Protein AF-A0A815X071-F1 (afdb_monomer_lite)

Foldseek 3Di:
DPLQVLLVVLVVLLVVLVVVQVVVVVVCVVVVHDCDDDDPVSVVSNVVSVVSNVSSVVPVVPDDDDPDVVVVVVPDDPVRVPDDVVVD

Organism: Adineta ricciae (NCBI:txid249248)

Radius of gyration: 25.49 Å; chains: 1; bounding box: 65×22×61 Å

Structure (mmCIF, N/CA/C/O backbone):
data_AF-A0A815X071-F1
#
_entry.id   AF-A0A815X071-F1
#
loop_
_atom_site.group_PDB
_atom_site.id
_atom_site.type_symbol
_atom_site.label_atom_id
_atom_site.label_alt_id
_atom_site.label_comp_id
_atom_site.label_asym_id
_atom_site.label_entity_id
_atom_site.label_seq_id
_atom_site.pdbx_PDB_ins_code
_atom_site.Cartn_x
_atom_site.Cartn_y
_atom_site.Cartn_z
_atom_site.occupancy
_atom_site.B_iso_or_equiv
_atom_site.auth_seq_id
_atom_site.auth_comp_id
_atom_site.auth_asym_id
_atom_site.auth_atom_id
_atom_site.pdbx_PDB_model_num
ATOM 1 N N . MET A 1 1 ? 7.913 9.044 -13.032 1.00 54.03 1 MET A N 1
ATOM 2 C CA . MET A 1 1 ? 7.285 9.711 -11.866 1.00 54.03 1 MET A CA 1
ATOM 3 C C . MET A 1 1 ? 6.086 8.930 -11.314 1.00 54.03 1 MET A C 1
ATOM 5 O O . MET A 1 1 ? 6.054 8.700 -10.115 1.00 54.03 1 MET A O 1
ATOM 9 N N . GLY A 1 2 ? 5.141 8.470 -12.152 1.00 66.62 2 GLY A N 1
ATOM 10 C CA . GLY A 1 2 ? 3.875 7.862 -11.689 1.00 66.62 2 GLY A CA 1
ATOM 11 C C . GLY A 1 2 ? 3.979 6.566 -10.867 1.00 66.62 2 GLY A C 1
ATOM 12 O O . GLY A 1 2 ? 3.181 6.355 -9.965 1.00 66.62 2 GLY A O 1
ATOM 13 N N . GLN A 1 3 ? 5.001 5.739 -11.100 1.00 69.81 3 GLN A N 1
ATOM 14 C CA . GLN A 1 3 ? 5.159 4.427 -10.441 1.00 69.81 3 GLN A CA 1
ATOM 15 C C . GLN A 1 3 ? 5.356 4.533 -8.920 1.00 69.81 3 GLN A C 1
ATOM 17 O O . GLN A 1 3 ? 4.884 3.694 -8.161 1.00 69.81 3 GLN A O 1
ATOM 22 N N . LYS A 1 4 ? 6.014 5.606 -8.460 1.00 80.25 4 LYS A N 1
ATOM 23 C CA . LYS A 1 4 ? 6.263 5.853 -7.032 1.00 80.25 4 LYS A CA 1
ATOM 24 C C . LYS A 1 4 ? 5.006 6.339 -6.302 1.00 80.25 4 LYS A C 1
ATOM 26 O O . LYS A 1 4 ? 4.870 6.108 -5.108 1.00 80.25 4 LYS A O 1
ATOM 31 N N . ILE A 1 5 ? 4.084 6.987 -7.021 1.00 86.62 5 ILE A N 1
ATOM 32 C CA . ILE A 1 5 ? 2.856 7.557 -6.451 1.00 86.62 5 ILE A CA 1
ATOM 33 C C . ILE A 1 5 ? 1.942 6.438 -5.954 1.00 86.62 5 ILE A C 1
ATOM 35 O O . ILE A 1 5 ? 1.423 6.533 -4.849 1.00 86.62 5 ILE A O 1
ATOM 39 N N . LEU A 1 6 ? 1.809 5.349 -6.720 1.00 87.44 6 LEU A N 1
ATOM 40 C CA . LEU A 1 6 ? 0.973 4.212 -6.331 1.00 87.44 6 LEU A CA 1
ATOM 41 C C . LEU A 1 6 ? 1.445 3.572 -5.017 1.00 87.44 6 LEU A C 1
ATOM 43 O O . LEU A 1 6 ? 0.629 3.278 -4.150 1.00 87.44 6 LEU A O 1
ATOM 47 N N . LEU A 1 7 ? 2.762 3.416 -4.849 1.00 89.88 7 LEU A N 1
ATOM 48 C CA . LEU A 1 7 ? 3.356 2.892 -3.619 1.00 89.88 7 LEU A CA 1
ATOM 49 C C . LEU A 1 7 ? 3.079 3.812 -2.419 1.00 89.88 7 LEU A C 1
ATOM 51 O O . LEU A 1 7 ? 2.672 3.339 -1.361 1.00 89.88 7 LEU A O 1
ATOM 55 N N . ILE A 1 8 ? 3.265 5.125 -2.587 1.00 91.94 8 ILE A N 1
ATOM 56 C CA . ILE A 1 8 ? 3.025 6.113 -1.524 1.00 91.94 8 ILE A CA 1
ATOM 57 C C . ILE A 1 8 ? 1.543 6.133 -1.129 1.00 91.94 8 ILE A C 1
ATOM 59 O O . ILE A 1 8 ? 1.223 6.111 0.057 1.00 91.94 8 ILE A O 1
ATOM 63 N N . VAL A 1 9 ? 0.638 6.126 -2.110 1.00 92.25 9 VAL A N 1
ATOM 64 C CA . VAL A 1 9 ? -0.811 6.087 -1.867 1.00 92.25 9 VAL A CA 1
ATOM 65 C C . VAL A 1 9 ? -1.211 4.788 -1.166 1.00 92.25 9 VAL A C 1
ATOM 67 O O . VAL A 1 9 ? -1.963 4.839 -0.195 1.00 92.25 9 VAL A O 1
ATOM 70 N N . GLY A 1 10 ? -0.675 3.640 -1.593 1.00 92.19 10 GLY A N 1
ATOM 71 C CA . GLY A 1 10 ? -0.905 2.352 -0.932 1.00 92.19 10 GLY A CA 1
ATOM 72 C C . GLY A 1 10 ? -0.445 2.350 0.529 1.00 92.19 10 GLY A C 1
ATOM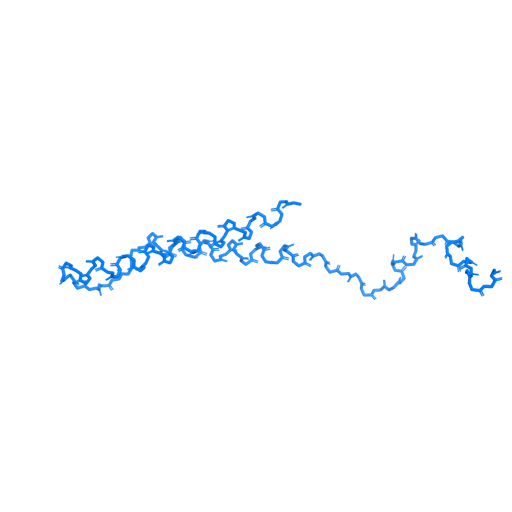 73 O O . GLY A 1 10 ? -1.190 1.920 1.408 1.00 92.19 10 GLY A O 1
ATOM 74 N N . LEU A 1 11 ? 0.739 2.905 0.812 1.00 93.56 11 LEU A N 1
ATOM 75 C CA . LEU A 1 11 ? 1.280 3.022 2.170 1.00 93.56 11 LEU A CA 1
ATOM 76 C C . LEU A 1 11 ? 0.424 3.928 3.062 1.00 93.56 11 LEU A C 1
ATOM 78 O O . LEU A 1 11 ? 0.125 3.560 4.198 1.00 93.56 11 LEU A O 1
ATOM 82 N N . LEU A 1 12 ? -0.006 5.084 2.549 1.00 95.75 12 LEU A N 1
ATOM 83 C CA . LEU A 1 12 ? -0.893 5.995 3.278 1.00 95.75 12 LEU A CA 1
ATOM 84 C C . LEU A 1 12 ? -2.258 5.354 3.553 1.00 95.75 12 LEU A C 1
ATOM 86 O O . LEU A 1 12 ? -2.761 5.438 4.673 1.00 95.75 12 LEU A O 1
ATOM 90 N N . ALA A 1 13 ? -2.836 4.668 2.565 1.00 93.31 13 ALA A N 1
ATOM 91 C CA . ALA A 1 13 ? -4.099 3.954 2.727 1.00 93.31 13 ALA A CA 1
ATOM 92 C C . ALA A 1 13 ? -3.990 2.819 3.760 1.00 93.31 13 ALA A C 1
ATOM 94 O O . ALA A 1 13 ? -4.909 2.624 4.559 1.00 93.31 13 ALA A O 1
ATOM 95 N N . LEU A 1 14 ? -2.859 2.107 3.788 1.00 93.62 14 LEU A N 1
ATOM 96 C CA . LEU A 1 14 ? -2.599 1.040 4.753 1.00 93.62 14 LEU A CA 1
ATOM 97 C C . LEU A 1 14 ? -2.431 1.596 6.174 1.00 93.62 14 LEU A C 1
ATOM 99 O O . LEU A 1 14 ? -3.005 1.050 7.118 1.00 93.62 14 LEU A O 1
ATOM 103 N N . ALA A 1 15 ? -1.709 2.710 6.325 1.00 95.31 15 ALA A N 1
ATOM 104 C CA . ALA A 1 15 ? -1.574 3.410 7.601 1.00 95.31 15 ALA A CA 1
ATOM 105 C C . ALA A 1 15 ? -2.934 3.902 8.120 1.00 95.31 15 ALA A C 1
ATOM 107 O O . ALA A 1 15 ? -3.255 3.702 9.292 1.00 95.31 15 ALA A O 1
ATOM 108 N N . HIS A 1 16 ? -3.765 4.471 7.241 1.00 94.06 16 HIS A N 1
ATOM 109 C CA . HIS A 1 16 ? -5.121 4.898 7.583 1.00 94.06 16 HIS A CA 1
ATOM 110 C C . HIS A 1 16 ? -5.976 3.723 8.072 1.00 94.06 16 HIS A C 1
ATOM 112 O O . HIS A 1 16 ? -6.619 3.814 9.115 1.00 94.06 16 HIS A O 1
ATOM 118 N N . ALA A 1 17 ? -5.951 2.593 7.363 1.00 93.00 17 ALA A N 1
ATOM 119 C CA . ALA A 1 17 ? -6.708 1.411 7.762 1.00 93.00 17 ALA A CA 1
ATOM 120 C C . ALA A 1 17 ? -6.218 0.831 9.106 1.00 93.00 17 ALA A C 1
ATOM 122 O O . ALA A 1 17 ? -7.028 0.415 9.938 1.00 93.00 17 ALA A O 1
ATOM 123 N N . GLY A 1 18 ? -4.905 0.871 9.360 1.00 92.75 18 GLY A N 1
ATOM 124 C CA . GLY A 1 18 ? -4.316 0.513 10.652 1.00 92.75 18 GLY A CA 1
ATOM 125 C C . GLY A 1 18 ? -4.762 1.439 11.788 1.00 92.75 18 GLY A C 1
ATOM 126 O O . GLY A 1 18 ? -5.119 0.960 12.867 1.00 92.75 18 GLY A O 1
ATOM 127 N N . TYR A 1 19 ? -4.817 2.749 11.536 1.00 93.88 19 TYR A N 1
ATOM 128 C CA . TYR A 1 19 ? -5.338 3.724 12.495 1.00 93.88 19 TYR A CA 1
ATOM 129 C C . TYR A 1 19 ? -6.817 3.467 12.809 1.00 93.88 19 TYR A C 1
ATOM 131 O O . TYR A 1 19 ? -7.181 3.361 13.981 1.00 93.88 19 TYR A O 1
ATOM 139 N N . SER A 1 20 ? -7.656 3.259 11.788 1.00 91.75 20 SER A N 1
ATOM 140 C CA . SER A 1 20 ? -9.072 2.917 11.973 1.00 91.75 20 SER A CA 1
ATOM 141 C C . SER A 1 20 ? -9.254 1.630 12.787 1.00 91.75 20 SER A C 1
ATOM 143 O O . SER A 1 20 ? -10.106 1.578 13.673 1.00 91.75 20 SER A O 1
ATOM 145 N N . ALA A 1 21 ? -8.430 0.603 12.548 1.00 90.56 21 ALA A N 1
ATOM 146 C CA . ALA A 1 21 ? -8.460 -0.641 13.317 1.00 90.56 21 ALA A CA 1
ATOM 147 C C . ALA A 1 21 ? -8.064 -0.437 14.791 1.00 90.56 21 ALA A C 1
ATOM 149 O O . ALA A 1 21 ? -8.702 -0.993 15.691 1.00 90.56 21 ALA A O 1
ATOM 150 N N . ALA A 1 22 ? -7.023 0.360 15.050 1.00 90.38 22 ALA A N 1
ATOM 151 C CA . ALA A 1 22 ? -6.579 0.685 16.403 1.00 90.38 22 ALA A CA 1
ATOM 152 C C . ALA A 1 22 ? -7.643 1.493 17.160 1.00 90.38 22 ALA A C 1
ATOM 154 O O . ALA A 1 22 ? -8.006 1.134 18.282 1.00 90.38 22 ALA A O 1
ATOM 155 N N . GLN A 1 23 ? -8.202 2.523 16.520 1.00 90.44 23 GLN A N 1
ATOM 156 C CA . GLN A 1 23 ? -9.271 3.336 17.089 1.00 90.44 23 GLN A CA 1
ATOM 157 C C . GLN A 1 23 ? -10.521 2.496 17.376 1.00 90.44 23 GLN A C 1
ATOM 159 O O . GLN A 1 23 ? -11.097 2.621 18.453 1.00 90.44 23 GLN A O 1
ATOM 164 N N . HIS A 1 24 ? -10.905 1.589 16.473 1.00 87.38 24 HIS A N 1
ATOM 165 C CA . HIS A 1 24 ? -12.039 0.692 16.694 1.00 87.38 24 HIS A CA 1
ATOM 166 C C . HIS A 1 24 ? -11.826 -0.210 17.923 1.00 87.38 24 HIS A C 1
ATOM 168 O O . HIS A 1 24 ? -12.729 -0.370 18.742 1.00 87.38 24 HIS A O 1
ATOM 174 N N . ARG A 1 25 ? -10.610 -0.736 18.126 1.00 85.00 25 ARG A N 1
ATOM 175 C CA . ARG A 1 25 ? -10.265 -1.505 19.336 1.00 85.00 25 ARG A CA 1
ATOM 176 C C . ARG A 1 25 ? -10.358 -0.682 20.615 1.00 85.00 25 ARG A C 1
ATOM 178 O O . ARG A 1 25 ? -10.817 -1.205 21.626 1.00 85.00 25 ARG A O 1
ATOM 185 N N . VAL A 1 26 ? -9.921 0.575 20.588 1.00 87.12 26 VAL A N 1
ATOM 186 C CA . VAL A 1 26 ? -10.044 1.478 21.743 1.00 87.12 26 VAL A CA 1
ATOM 187 C C . VAL A 1 26 ? -11.511 1.796 22.020 1.00 87.12 26 VAL A C 1
ATOM 189 O O . VAL A 1 26 ? -11.938 1.699 23.164 1.00 87.12 26 VAL A O 1
ATOM 192 N N . TYR A 1 27 ? -12.290 2.097 20.981 1.00 85.38 27 TYR A N 1
ATOM 193 C CA . TYR A 1 27 ? -13.711 2.412 21.093 1.00 85.38 27 TYR A CA 1
ATOM 194 C C . TYR A 1 27 ? -14.508 1.278 21.748 1.00 85.38 27 TYR A C 1
ATOM 196 O O . TYR A 1 27 ? -15.219 1.519 22.722 1.00 85.38 27 TYR A O 1
ATOM 204 N N . VAL A 1 28 ? -14.329 0.040 21.274 1.00 85.69 28 VAL A N 1
ATOM 205 C CA . VAL A 1 28 ? -15.030 -1.136 21.818 1.00 85.69 28 VAL A CA 1
ATOM 206 C C . VAL A 1 28 ? -14.623 -1.417 23.267 1.00 85.69 28 VAL A C 1
ATOM 208 O O . VAL A 1 28 ? -15.469 -1.765 24.084 1.00 85.69 28 VAL A O 1
ATOM 211 N N . ARG A 1 29 ? -13.344 -1.206 23.619 1.00 81.81 29 ARG A N 1
ATOM 212 C CA . ARG A 1 29 ? -12.884 -1.302 25.016 1.00 81.81 29 ARG A CA 1
ATOM 213 C C . ARG A 1 29 ? -13.543 -0.253 25.912 1.00 81.81 29 ARG A C 1
ATOM 215 O O . ARG A 1 29 ? -13.899 -0.577 27.035 1.00 81.81 29 ARG A O 1
ATOM 222 N N . LEU A 1 30 ? -13.691 0.980 25.426 1.00 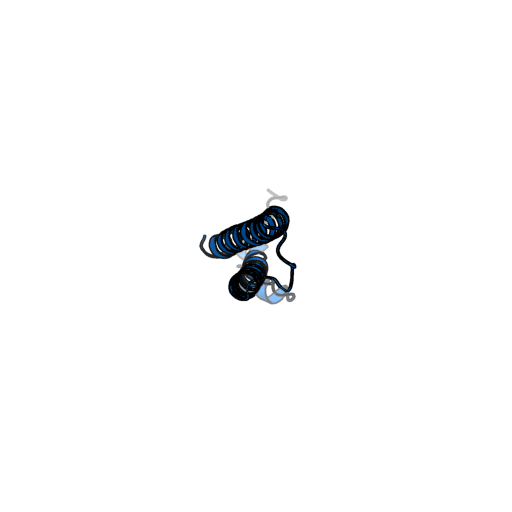82.88 30 LEU A N 1
ATOM 223 C CA . LEU A 1 30 ? -14.259 2.093 26.195 1.00 82.88 30 LEU A CA 1
ATOM 224 C C . LEU A 1 30 ? -15.763 1.945 26.447 1.00 82.88 30 LEU A C 1
ATOM 226 O O . LEU A 1 30 ? -16.262 2.417 27.458 1.00 82.88 30 LEU A O 1
ATOM 230 N N . THR A 1 31 ? -16.481 1.319 25.516 1.00 81.69 31 THR A N 1
ATOM 231 C CA . THR A 1 31 ? -17.935 1.111 25.604 1.00 81.69 31 THR A CA 1
ATOM 232 C C . THR A 1 31 ? -18.316 -0.217 26.262 1.00 81.69 31 THR A C 1
ATOM 234 O O . THR A 1 31 ? -19.490 -0.575 26.249 1.00 81.69 31 THR A O 1
ATOM 237 N N . GLU A 1 32 ? -17.338 -0.956 26.809 1.00 78.44 32 GLU A N 1
ATOM 238 C CA . GLU A 1 32 ? -17.501 -2.308 27.374 1.00 78.44 32 GLU A CA 1
ATOM 239 C C . GLU A 1 32 ? -18.229 -3.290 26.438 1.00 78.44 32 GLU A C 1
ATOM 241 O O . GLU A 1 32 ? -18.771 -4.313 26.861 1.00 78.44 32 GLU A O 1
ATOM 246 N N . GLN A 1 33 ? -18.233 -3.007 25.133 1.00 74.44 33 GLN A N 1
ATOM 247 C CA . GLN A 1 33 ? -18.883 -3.871 24.165 1.00 74.44 33 GLN A CA 1
ATOM 248 C C . GLN A 1 33 ? -18.028 -5.106 23.903 1.00 74.44 33 GLN A C 1
ATOM 250 O O . GLN A 1 33 ? -16.794 -5.084 23.915 1.00 74.44 33 GLN A O 1
ATOM 255 N N . ARG A 1 34 ? -18.700 -6.228 23.652 1.00 70.50 34 ARG A N 1
ATOM 256 C CA . ARG A 1 34 ? -18.027 -7.482 23.335 1.00 70.50 34 ARG A CA 1
ATOM 257 C C . ARG A 1 34 ? -17.390 -7.351 21.950 1.00 70.50 34 ARG A C 1
ATOM 259 O O . ARG A 1 34 ? -18.075 -7.106 20.964 1.00 70.50 34 ARG A O 1
ATOM 266 N N . PHE A 1 35 ? -16.068 -7.493 21.874 1.00 68.69 35 PHE A N 1
ATOM 267 C CA . PHE A 1 35 ? -15.337 -7.414 20.610 1.00 68.69 35 PHE A CA 1
ATOM 268 C C . PHE A 1 35 ? -15.620 -8.669 19.771 1.00 68.69 35 PHE A C 1
ATOM 270 O O . PHE A 1 35 ? -14.946 -9.683 19.938 1.00 68.69 35 PHE A O 1
ATOM 277 N N . GLU A 1 36 ? -16.629 -8.630 18.900 1.00 71.31 36 GLU A N 1
ATOM 278 C CA . GLU A 1 36 ? -16.976 -9.789 18.064 1.00 71.31 36 GLU A CA 1
ATOM 279 C C . GLU A 1 36 ? -16.108 -9.884 16.807 1.00 71.31 36 GLU A C 1
ATOM 281 O O . GLU A 1 36 ? -15.562 -10.946 16.503 1.00 71.31 36 GLU A O 1
ATOM 286 N N . ARG A 1 37 ? -15.948 -8.781 16.062 1.00 76.38 37 ARG A N 1
ATOM 287 C CA . ARG A 1 37 ? -15.184 -8.768 14.806 1.00 76.38 37 ARG A CA 1
ATOM 288 C C . ARG A 1 37 ? -14.815 -7.348 14.383 1.00 76.38 37 ARG A C 1
ATOM 290 O O . ARG A 1 37 ? -15.503 -6.398 14.734 1.00 76.38 37 ARG A O 1
ATOM 297 N N . LEU A 1 38 ? -13.748 -7.207 13.589 1.00 81.94 38 LEU A N 1
ATOM 298 C CA . LEU A 1 38 ? -13.483 -5.948 12.889 1.00 81.94 38 LEU A CA 1
ATOM 299 C C . LEU A 1 38 ? -14.576 -5.675 11.839 1.00 81.94 38 LEU A C 1
ATOM 301 O O . LEU A 1 38 ? -15.002 -6.621 11.167 1.00 81.94 38 LEU A O 1
ATOM 305 N N . PRO A 1 39 ? -14.949 -4.401 11.627 1.00 87.38 39 PRO A N 1
ATOM 306 C CA . PRO A 1 39 ? -15.813 -3.992 10.533 1.00 87.38 39 PRO A CA 1
ATOM 307 C C . PRO A 1 39 ? -15.263 -4.476 9.193 1.00 87.38 39 PRO A C 1
ATOM 309 O O . PRO A 1 39 ? -14.063 -4.361 8.917 1.00 87.38 39 PRO A O 1
ATOM 312 N N . THR A 1 40 ? -16.152 -4.995 8.350 1.00 87.69 40 THR A N 1
ATOM 313 C CA . THR A 1 40 ? -15.823 -5.483 7.006 1.00 87.69 40 THR A CA 1
ATOM 314 C C . THR A 1 40 ? -15.169 -4.408 6.148 1.00 87.69 40 THR A C 1
ATOM 316 O O . THR A 1 40 ? -14.249 -4.721 5.398 1.00 87.69 40 THR A O 1
ATOM 319 N N . ASP A 1 41 ? -15.552 -3.145 6.317 1.00 88.50 41 ASP A N 1
ATOM 320 C CA . ASP A 1 41 ? -14.980 -2.012 5.587 1.00 88.50 41 ASP A CA 1
ATOM 321 C C . ASP A 1 41 ? -13.474 -1.856 5.845 1.00 88.50 41 ASP A C 1
ATOM 323 O O . ASP A 1 41 ? -12.694 -1.703 4.906 1.00 88.50 41 ASP A O 1
ATOM 327 N N . ILE A 1 42 ? -13.032 -1.996 7.104 1.00 91.62 42 ILE A N 1
ATOM 328 C CA . ILE A 1 42 ? -11.607 -1.909 7.472 1.00 91.62 42 ILE A CA 1
ATOM 329 C C . ILE A 1 42 ? -10.826 -3.079 6.864 1.00 91.62 42 ILE A C 1
ATOM 331 O O . ILE A 1 42 ? -9.697 -2.895 6.402 1.00 91.62 42 ILE A O 1
ATOM 335 N N . ILE A 1 43 ? -11.426 -4.273 6.834 1.00 91.94 43 ILE A N 1
ATOM 336 C CA . ILE A 1 43 ? -10.825 -5.477 6.240 1.00 91.94 43 ILE A CA 1
ATOM 337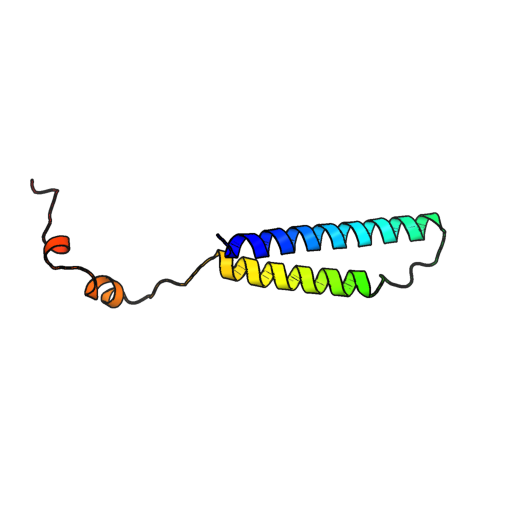 C C . ILE A 1 43 ? -10.656 -5.299 4.726 1.00 91.94 43 ILE A C 1
ATOM 339 O O . ILE A 1 43 ? -9.584 -5.556 4.181 1.00 91.94 43 ILE A O 1
ATOM 343 N N . VAL A 1 44 ? -11.693 -4.821 4.038 1.00 94.00 44 VAL A N 1
ATOM 344 C CA . VAL A 1 44 ? -11.644 -4.582 2.589 1.00 94.00 44 VAL A CA 1
ATOM 345 C C . VAL A 1 44 ? -10.633 -3.481 2.263 1.00 94.00 44 VAL A C 1
ATOM 347 O O . VAL A 1 44 ? -9.809 -3.655 1.364 1.00 94.00 44 VAL A O 1
ATOM 350 N N . GLN A 1 45 ? -10.615 -2.386 3.029 1.00 93.62 45 GLN A N 1
ATOM 351 C CA . GLN A 1 45 ? -9.667 -1.293 2.817 1.00 93.62 45 GLN A CA 1
ATOM 352 C C . GLN A 1 45 ? -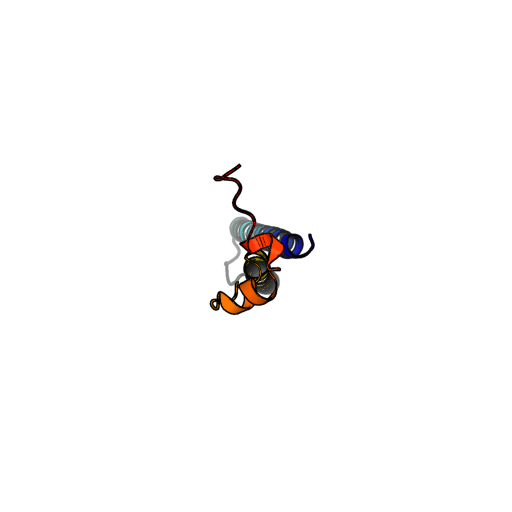8.210 -1.717 3.054 1.00 93.62 45 GLN A C 1
ATOM 354 O O . GLN A 1 45 ? -7.343 -1.365 2.253 1.00 93.62 45 GLN A O 1
ATOM 359 N N . THR A 1 46 ? -7.927 -2.502 4.102 1.00 94.31 46 THR A N 1
ATOM 360 C CA . THR A 1 46 ? -6.577 -3.057 4.322 1.00 94.31 46 THR A CA 1
ATOM 361 C C . THR A 1 46 ? -6.156 -3.979 3.181 1.00 94.31 46 THR A C 1
ATOM 363 O O . THR A 1 46 ? -5.016 -3.887 2.729 1.00 94.31 46 THR A O 1
ATOM 366 N N . LEU A 1 47 ? -7.058 -4.826 2.675 1.00 95.75 47 LEU A N 1
ATOM 367 C CA . LEU A 1 47 ? -6.752 -5.749 1.581 1.00 95.75 47 LEU A CA 1
ATOM 368 C C . LEU A 1 47 ? -6.446 -5.006 0.271 1.00 95.75 47 LEU A C 1
ATOM 370 O O . LEU A 1 47 ? -5.454 -5.305 -0.393 1.00 95.75 47 LEU A O 1
ATOM 374 N N . ILE A 1 48 ? -7.250 -3.996 -0.076 1.00 94.50 48 ILE A N 1
ATOM 375 C CA . ILE A 1 48 ? -7.027 -3.161 -1.265 1.00 94.50 48 ILE A CA 1
ATOM 376 C C . ILE A 1 48 ? -5.713 -2.380 -1.138 1.00 94.50 48 ILE A C 1
ATOM 378 O O . ILE A 1 48 ? -4.915 -2.363 -2.078 1.00 94.50 48 ILE A O 1
ATOM 382 N N . ALA A 1 49 ? -5.455 -1.769 0.023 1.00 94.25 49 ALA A N 1
ATOM 383 C CA . ALA A 1 49 ? -4.219 -1.028 0.269 1.00 94.25 49 ALA A CA 1
ATOM 384 C C . ALA A 1 49 ? -2.981 -1.935 0.183 1.00 94.25 49 ALA A C 1
ATOM 386 O O . ALA A 1 49 ? -1.966 -1.553 -0.402 1.00 94.25 49 ALA A O 1
ATOM 387 N N . PHE A 1 50 ? -3.079 -3.161 0.702 1.00 94.19 50 PHE A N 1
ATOM 388 C CA . PHE A 1 50 ? -2.020 -4.160 0.605 1.00 94.19 50 PHE A CA 1
ATOM 389 C C . PHE A 1 50 ? -1.720 -4.539 -0.851 1.00 94.19 50 PHE A C 1
ATOM 391 O O . PHE A 1 50 ? -0.564 -4.484 -1.275 1.00 94.19 50 PHE A O 1
ATOM 398 N N . LEU A 1 51 ? -2.750 -4.839 -1.648 1.00 94.44 51 LEU A N 1
ATOM 399 C CA . LEU A 1 51 ? -2.582 -5.149 -3.072 1.00 94.44 51 LEU A CA 1
ATOM 400 C C . LEU A 1 51 ? -1.969 -3.974 -3.847 1.00 94.44 51 LEU A C 1
ATOM 402 O O . LEU A 1 51 ? -1.058 -4.178 -4.653 1.00 94.44 51 LEU A O 1
ATOM 406 N N . ALA A 1 52 ? -2.405 -2.742 -3.570 1.00 91.94 52 ALA A N 1
ATOM 407 C CA . ALA A 1 52 ? -1.827 -1.542 -4.170 1.00 91.94 52 ALA A CA 1
ATOM 408 C C . ALA A 1 52 ? -0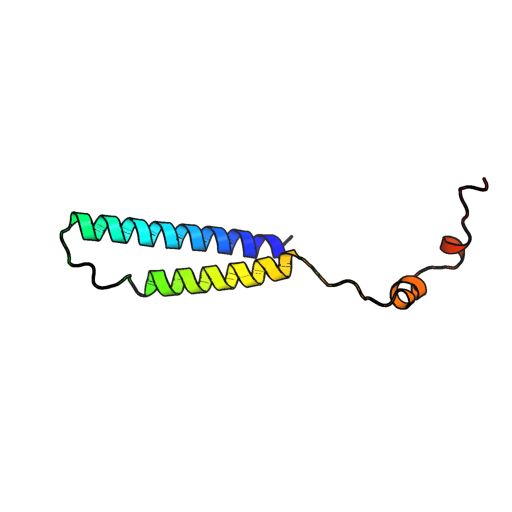.334 -1.388 -3.827 1.00 91.94 52 ALA A C 1
ATOM 410 O O . ALA A 1 52 ? 0.470 -1.097 -4.716 1.00 91.94 52 ALA A O 1
ATOM 411 N N . CYS A 1 53 ? 0.060 -1.654 -2.576 1.00 93.06 53 CYS A N 1
ATOM 412 C CA . CYS A 1 53 ? 1.466 -1.693 -2.164 1.00 93.06 53 CYS A CA 1
ATOM 413 C C . CYS A 1 53 ? 2.268 -2.760 -2.918 1.00 93.06 53 CYS A C 1
ATOM 415 O O . CYS A 1 53 ? 3.366 -2.461 -3.395 1.00 93.06 53 CYS A O 1
ATOM 417 N N . CYS A 1 54 ? 1.739 -3.978 -3.071 1.00 92.75 54 CYS A N 1
ATOM 418 C CA . CYS A 1 54 ? 2.407 -5.037 -3.833 1.00 92.75 54 CYS A CA 1
ATOM 419 C C . CYS A 1 54 ? 2.650 -4.611 -5.287 1.00 92.75 54 CYS A C 1
ATOM 421 O O . CYS A 1 54 ? 3.777 -4.703 -5.778 1.00 92.75 54 CYS A O 1
ATOM 423 N N . ILE A 1 55 ? 1.623 -4.076 -5.952 1.00 90.94 55 ILE A N 1
ATOM 424 C CA . ILE A 1 55 ? 1.718 -3.607 -7.342 1.00 90.94 55 ILE A CA 1
ATOM 425 C C . ILE A 1 55 ? 2.716 -2.447 -7.451 1.00 90.94 55 ILE A C 1
ATOM 427 O O . ILE A 1 55 ? 3.592 -2.465 -8.318 1.00 90.94 55 ILE A O 1
ATOM 431 N N . GLY A 1 56 ? 2.630 -1.464 -6.552 1.00 89.19 56 GLY A N 1
ATOM 432 C CA . GLY A 1 56 ? 3.555 -0.331 -6.515 1.00 89.19 56 GLY A CA 1
ATOM 433 C C . GLY A 1 56 ? 5.006 -0.763 -6.286 1.00 89.19 56 GLY A C 1
ATOM 434 O O . GLY A 1 56 ? 5.910 -0.219 -6.916 1.00 89.19 56 GLY A O 1
ATOM 435 N N . THR A 1 57 ? 5.233 -1.781 -5.452 1.00 89.50 57 THR A N 1
ATOM 436 C CA . THR A 1 57 ? 6.577 -2.309 -5.163 1.00 89.50 57 THR A CA 1
ATOM 437 C C . THR A 1 57 ? 7.168 -2.999 -6.388 1.00 89.50 57 THR A C 1
ATOM 439 O O . THR A 1 57 ? 8.293 -2.694 -6.776 1.00 89.50 57 THR A O 1
ATOM 442 N N . VAL A 1 58 ? 6.407 -3.868 -7.060 1.00 89.25 58 VAL A N 1
ATOM 443 C CA . VAL A 1 58 ? 6.868 -4.540 -8.289 1.00 89.25 58 VAL A CA 1
ATOM 444 C C . VAL A 1 58 ? 7.202 -3.519 -9.380 1.00 89.25 58 VAL A C 1
ATOM 446 O O . VAL A 1 58 ? 8.227 -3.635 -10.046 1.00 89.25 58 VAL A O 1
ATOM 449 N N . GLN A 1 59 ? 6.384 -2.474 -9.531 1.00 86.12 59 GLN A N 1
ATOM 450 C CA . GLN A 1 59 ? 6.661 -1.398 -10.484 1.00 86.12 59 GLN A CA 1
ATOM 451 C C . GLN A 1 59 ? 7.884 -0.554 -10.098 1.00 86.12 59 GLN A C 1
ATOM 453 O O . GLN A 1 59 ? 8.577 -0.058 -10.986 1.00 86.12 59 GLN A O 1
ATOM 458 N N . PHE A 1 60 ? 8.162 -0.396 -8.801 1.00 83.56 60 PHE A N 1
ATOM 459 C CA . PHE A 1 60 ? 9.302 0.374 -8.303 1.00 83.56 60 PHE A CA 1
ATOM 460 C C . PHE A 1 60 ? 10.650 -0.248 -8.687 1.00 83.56 60 PHE A C 1
ATOM 462 O O . PHE A 1 60 ? 11.562 0.485 -9.070 1.00 83.56 60 PHE A O 1
ATOM 469 N N . PHE A 1 61 ? 10.774 -1.579 -8.636 1.00 81.12 61 PHE A N 1
ATOM 470 C CA . PHE A 1 61 ? 12.016 -2.280 -8.993 1.00 81.12 61 PHE A CA 1
ATOM 471 C C . PHE A 1 61 ? 12.345 -2.240 -10.496 1.00 81.12 61 PHE A C 1
ATOM 473 O O . PHE A 1 61 ? 13.470 -2.545 -10.889 1.00 81.12 61 PHE A O 1
ATOM 480 N N . GLY A 1 62 ? 11.416 -1.780 -11.337 1.00 76.31 62 GLY A N 1
ATOM 481 C CA . GLY A 1 62 ? 11.668 -1.552 -12.754 1.00 76.31 62 GLY A CA 1
ATOM 482 C C . GLY A 1 62 ? 11.756 -2.838 -13.579 1.00 76.31 62 GLY A C 1
ATOM 483 O O . GLY A 1 62 ? 11.350 -3.918 -13.158 1.00 76.31 62 GLY A O 1
ATOM 484 N N . LYS A 1 63 ? 12.223 -2.702 -14.823 1.00 80.44 63 LYS A N 1
ATOM 485 C CA . LYS A 1 63 ? 12.291 -3.816 -15.777 1.00 80.44 63 LYS A CA 1
ATOM 486 C C . LYS A 1 63 ? 13.568 -4.624 -15.567 1.00 80.44 63 LYS A C 1
ATOM 488 O O . LYS A 1 63 ? 14.641 -4.052 -15.388 1.00 80.44 63 LYS A O 1
ATOM 493 N N . PHE A 1 64 ? 13.455 -5.944 -15.684 1.00 82.12 64 PHE A N 1
ATOM 494 C CA . PHE A 1 64 ? 14.616 -6.825 -15.740 1.00 82.12 64 PHE A CA 1
ATOM 495 C C . PHE A 1 64 ? 15.493 -6.484 -16.949 1.00 82.12 64 PHE A C 1
ATOM 497 O O . PHE A 1 64 ? 14.985 -6.219 -18.043 1.00 82.12 64 PHE A O 1
ATOM 504 N N . LYS A 1 65 ? 16.814 -6.496 -16.748 1.00 79.44 65 LYS A N 1
ATOM 505 C CA . LYS A 1 65 ? 17.770 -6.402 -17.851 1.00 79.44 65 LYS A CA 1
ATOM 506 C C . LYS A 1 65 ? 17.883 -7.754 -18.565 1.00 79.44 65 LYS A C 1
ATOM 508 O O . LYS A 1 65 ? 17.820 -8.790 -17.900 1.00 79.44 65 LYS A O 1
ATOM 513 N N . PRO A 1 66 ? 18.056 -7.760 -19.896 1.00 79.38 66 PRO A N 1
ATOM 514 C CA . PRO A 1 66 ? 18.292 -8.991 -20.636 1.00 79.38 66 PRO A CA 1
ATOM 515 C C . PRO A 1 66 ? 19.617 -9.634 -20.206 1.00 79.38 66 PRO A C 1
ATOM 517 O O . PRO A 1 66 ? 20.602 -8.945 -19.960 1.00 79.38 66 PRO A O 1
ATOM 520 N N . ILE A 1 67 ? 19.632 -10.968 -20.137 1.00 80.44 67 ILE A N 1
ATOM 521 C CA . ILE A 1 67 ? 20.813 -11.762 -19.750 1.00 80.44 67 ILE A CA 1
ATOM 522 C C . ILE A 1 67 ? 21.835 -11.821 -20.902 1.00 80.44 67 ILE A C 1
ATOM 524 O O . ILE A 1 67 ? 23.036 -11.959 -20.684 1.00 80.44 67 ILE A O 1
ATOM 528 N N . LEU A 1 68 ? 21.360 -11.707 -22.145 1.00 81.50 68 LEU A N 1
ATOM 529 C CA . LEU A 1 68 ? 22.186 -11.800 -23.344 1.00 81.50 68 LEU A CA 1
ATOM 530 C C . LEU A 1 68 ? 22.869 -10.466 -23.643 1.00 81.50 68 LEU A C 1
ATOM 532 O O . LEU A 1 68 ? 22.241 -9.505 -24.084 1.00 81.50 68 LEU A O 1
ATOM 536 N N . ILE A 1 69 ? 24.187 -10.463 -23.476 1.00 67.31 69 ILE A N 1
ATOM 537 C CA . ILE A 1 69 ? 25.070 -9.330 -23.761 1.00 67.31 69 ILE A CA 1
ATOM 538 C C . ILE A 1 69 ? 25.011 -8.937 -25.250 1.00 67.31 69 ILE A C 1
ATOM 540 O O . ILE A 1 69 ? 25.103 -7.760 -25.585 1.00 67.31 69 ILE A O 1
ATOM 544 N N . THR A 1 70 ? 24.762 -9.889 -26.156 1.00 68.38 70 THR A N 1
ATOM 545 C CA . THR A 1 70 ? 24.647 -9.629 -27.602 1.00 68.38 70 THR A CA 1
ATOM 546 C C . THR A 1 70 ? 23.537 -8.632 -27.945 1.00 68.38 70 THR A C 1
ATOM 548 O O . THR A 1 70 ? 23.717 -7.832 -28.859 1.00 68.38 70 THR A O 1
ATOM 551 N N . ALA A 1 71 ? 22.438 -8.606 -27.181 1.00 67.75 71 ALA A N 1
ATOM 552 C CA . ALA A 1 71 ? 21.348 -7.647 -27.373 1.00 67.75 71 ALA A CA 1
ATOM 553 C C . ALA A 1 71 ? 21.751 -6.205 -27.004 1.00 67.75 71 ALA A C 1
ATOM 555 O O . ALA A 1 71 ? 21.279 -5.252 -27.618 1.00 67.75 71 ALA A O 1
ATOM 556 N N . GLU A 1 72 ? 22.647 -6.033 -26.028 1.00 67.12 72 GLU A N 1
ATOM 557 C CA . GLU A 1 72 ? 23.213 -4.724 -25.671 1.00 67.12 72 GLU A CA 1
ATOM 558 C C . GLU A 1 72 ? 24.300 -4.293 -26.675 1.00 67.12 72 GLU A C 1
ATOM 560 O O . GLU A 1 72 ? 24.456 -3.107 -26.962 1.00 67.12 72 GLU A O 1
ATOM 565 N N . TRP A 1 73 ? 25.024 -5.258 -27.253 1.00 63.91 73 TRP A N 1
ATOM 566 C CA . TRP A 1 73 ? 26.139 -5.018 -28.177 1.00 63.91 73 TRP A CA 1
ATOM 567 C C . TRP A 1 73 ? 25.706 -4.718 -29.612 1.00 63.91 73 TRP A C 1
ATOM 569 O O . TRP A 1 73 ? 26.398 -3.965 -30.291 1.00 63.91 73 TRP A O 1
ATOM 579 N N . GLN A 1 74 ? 24.552 -5.221 -30.065 1.00 66.50 74 GLN A N 1
ATOM 580 C CA . GLN A 1 74 ? 23.996 -4.860 -31.379 1.00 66.50 74 GLN A CA 1
ATOM 581 C C . GLN A 1 74 ? 23.693 -3.361 -31.515 1.00 66.50 74 GLN A C 1
ATOM 583 O O . GLN A 1 74 ? 23.708 -2.834 -32.622 1.00 66.50 74 GLN A O 1
ATOM 588 N N . ASN A 1 75 ? 23.449 -2.669 -30.399 1.00 66.44 75 ASN A N 1
ATOM 589 C CA . ASN A 1 75 ? 23.158 -1.235 -30.384 1.00 66.44 75 ASN A CA 1
ATOM 590 C C . ASN A 1 75 ? 24.414 -0.351 -30.256 1.00 66.44 75 ASN A C 1
ATOM 592 O O . ASN A 1 75 ? 24.294 0.873 -30.195 1.00 66.44 75 ASN A O 1
ATOM 596 N N . LYS A 1 76 ? 25.619 -0.935 -30.192 1.00 70.19 76 LYS A N 1
ATOM 597 C CA . LYS A 1 76 ? 26.884 -0.190 -30.102 1.00 70.19 76 LYS A CA 1
ATOM 598 C C . LYS A 1 76 ? 27.561 -0.106 -31.474 1.00 70.19 76 LYS A C 1
ATOM 600 O O . LYS A 1 76 ? 27.837 -1.127 -32.091 1.00 70.19 76 LYS A O 1
ATOM 605 N N . SER A 1 77 ? 27.871 1.114 -31.927 1.00 74.75 77 SER A N 1
ATOM 606 C CA . SER A 1 77 ? 28.676 1.348 -33.139 1.00 74.75 77 SER A CA 1
ATOM 607 C C . SER A 1 77 ? 30.148 0.981 -32.911 1.00 74.75 77 SER A C 1
ATOM 609 O O . SER A 1 77 ? 30.674 1.122 -31.800 1.00 74.75 77 SER A O 1
ATOM 611 N N . TRP A 1 78 ? 30.830 0.582 -33.987 1.00 73.31 78 TRP A N 1
ATOM 612 C CA . TRP A 1 78 ? 32.272 0.331 -34.029 1.00 73.31 78 TRP A CA 1
ATOM 613 C C . TRP A 1 78 ? 33.098 1.522 -33.521 1.00 73.31 78 TRP A C 1
ATOM 615 O O . TRP A 1 78 ? 34.093 1.305 -32.831 1.00 73.31 78 TRP A O 1
ATOM 625 N N . ASP A 1 79 ? 32.634 2.759 -33.727 1.00 73.00 79 ASP A N 1
ATOM 626 C CA . ASP A 1 79 ? 33.301 3.976 -33.231 1.00 73.00 79 ASP A CA 1
ATOM 627 C C . ASP A 1 79 ? 33.384 4.024 -31.696 1.00 73.00 79 ASP A C 1
ATOM 629 O O . ASP A 1 79 ? 34.346 4.523 -31.116 1.00 73.00 79 ASP A O 1
ATOM 633 N N . THR A 1 80 ? 32.388 3.455 -31.006 1.00 74.00 80 THR A N 1
ATOM 634 C CA . THR A 1 80 ? 32.341 3.411 -29.533 1.00 74.00 80 THR A CA 1
ATOM 635 C C . THR A 1 80 ? 33.193 2.277 -28.957 1.00 74.00 80 THR A C 1
ATOM 637 O O . THR A 1 80 ? 33.595 2.335 -27.796 1.00 74.00 80 THR A O 1
ATOM 640 N N . ILE A 1 81 ? 33.438 1.220 -29.736 1.00 69.38 81 ILE A N 1
ATOM 641 C CA . ILE A 1 81 ? 34.227 0.046 -29.325 1.00 69.38 81 ILE A CA 1
ATOM 642 C C . ILE A 1 81 ? 35.716 0.259 -29.645 1.00 69.38 81 ILE A C 1
ATOM 644 O O . ILE A 1 81 ? 36.580 -0.197 -28.897 1.00 69.38 81 ILE A O 1
ATOM 648 N N . GLY A 1 82 ? 36.019 0.971 -30.734 1.00 75.69 82 GLY A N 1
ATOM 649 C CA . GLY A 1 82 ? 37.382 1.281 -31.169 1.00 75.69 82 GLY A CA 1
ATOM 650 C C . GLY A 1 82 ? 38.064 2.399 -30.376 1.00 75.69 82 GLY A C 1
ATOM 651 O O . GLY A 1 82 ? 39.291 2.477 -30.381 1.00 75.69 82 GLY A O 1
ATOM 652 N N . ASN A 1 83 ? 37.302 3.237 -29.665 1.00 78.94 83 ASN A N 1
ATOM 653 C CA . ASN A 1 83 ? 37.863 4.298 -28.834 1.00 78.94 83 ASN A CA 1
ATOM 654 C C . ASN A 1 83 ? 38.623 3.709 -27.633 1.00 78.94 83 ASN A C 1
ATOM 656 O O . ASN A 1 83 ? 38.018 3.144 -26.719 1.00 78.94 83 ASN A O 1
ATOM 660 N N . ARG A 1 84 ? 39.951 3.863 -27.616 1.00 80.19 84 ARG A N 1
ATOM 661 C CA . ARG A 1 84 ? 40.810 3.440 -26.503 1.00 80.19 84 ARG A CA 1
ATOM 662 C C . ARG A 1 84 ? 41.445 4.660 -25.820 1.00 80.19 84 ARG A C 1
ATOM 664 O O . ARG A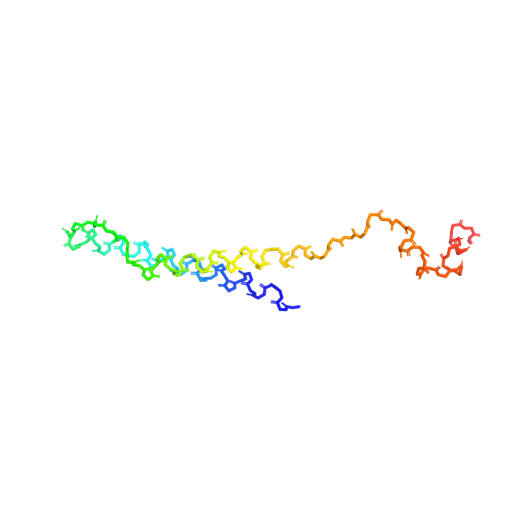 1 84 ? 42.567 5.024 -26.162 1.00 80.19 84 ARG A O 1
ATOM 671 N N . PRO A 1 85 ? 40.768 5.272 -24.833 1.00 76.69 85 PRO A N 1
ATOM 672 C CA . PRO A 1 85 ? 41.226 6.513 -24.204 1.00 76.69 85 PRO A CA 1
ATOM 673 C C . PRO A 1 85 ? 42.519 6.353 -23.393 1.00 76.69 85 PRO A C 1
ATOM 675 O O . PRO A 1 85 ? 43.172 7.337 -23.092 1.00 76.69 85 PRO A O 1
ATOM 678 N N . SER A 1 86 ? 42.903 5.123 -23.045 1.00 81.31 86 SER A N 1
ATOM 679 C CA . SER A 1 86 ? 44.146 4.816 -22.330 1.00 81.31 86 SER A CA 1
ATOM 680 C C . SER A 1 86 ? 45.404 4.829 -23.209 1.00 81.31 86 SER A C 1
ATOM 682 O O . SER A 1 86 ? 46.497 4.662 -22.682 1.00 81.31 86 SER A O 1
ATOM 684 N N . PHE A 1 87 ? 45.255 4.930 -24.533 1.00 73.94 87 PHE A N 1
ATOM 685 C CA . PHE A 1 87 ? 46.365 4.989 -25.495 1.00 73.94 87 PHE A CA 1
ATOM 686 C C . PHE A 1 87 ? 46.476 6.369 -26.176 1.00 73.94 87 PHE A C 1
ATOM 688 O O . PHE A 1 87 ? 47.127 6.480 -27.214 1.00 73.94 87 PHE A O 1
ATOM 695 N N . MET A 1 88 ? 45.825 7.390 -25.605 1.00 57.03 88 MET A N 1
ATOM 696 C CA . MET A 1 88 ? 46.021 8.815 -25.899 1.00 57.03 88 MET A CA 1
ATOM 697 C C . MET A 1 88 ? 46.839 9.435 -24.768 1.00 57.03 88 MET A C 1
ATOM 699 O O . MET A 1 88 ? 47.717 10.263 -25.087 1.00 57.03 88 MET A O 1
#

pLDDT: mean 82.88, std 10.05, range [54.03, 95.75]

Sequence (88 aa):
MGQKILLIVGLLALAHAGYSAAQHRVYVRLTEQRFERLPTDIIVQTLIAFLACCIGTVQFFGKFKPILITAEWQNKSWDTIGNRPSFM

Secondary structure (DSSP, 8-state):
-HHHHHHHHHHHHHHHHHHHHHHHHHHHHHTT-------HHHHHHHHHHHHHHHHHHHHHT-PPPPS-HHHHHTT--HHHHH--GGG-

InterPro domains:
  IPR018937 Membrane magnesium transporter [PF10270] (8-69)